Protein AF-A0A1C5V480-F1 (afdb_monomer)

Secondary structure (DSSP, 8-state):
-HHHHHHHHHHHHHHHHHHHTTGGGGT---TTHHHHHHHB-HHHHHHHHHHHHHHHHHHHHHHHH---HHHHHHHHHHHHHHHHHHHHHIIIIIB-

Solvent-accessible surface area (backbone atoms only — not comparable to full-atom values): 5024 Å² total; per-residue (Å²): 116,67,67,62,54,49,51,50,27,53,48,30,38,52,53,10,51,38,18,56,72,66,57,36,60,75,78,58,74,46,99,59,43,70,62,48,52,68,49,24,42,57,72,56,39,35,38,50,49,10,52,42,30,37,52,47,19,53,49,44,58,53,37,70,74,42,87,42,80,66,38,53,53,51,49,53,51,51,49,52,51,44,51,52,49,45,54,50,44,35,68,69,73,16,47,104

Mean predicted aligned error: 8.84 Å

Structure (mmCIF, N/CA/C/O backbone):
data_AF-A0A1C5V480-F1
#
_entry.id   AF-A0A1C5V480-F1
#
loop_
_atom_site.group_PDB
_atom_site.id
_atom_site.type_symbol
_atom_site.label_atom_id
_atom_site.label_alt_id
_atom_site.label_comp_id
_atom_site.label_asym_id
_atom_site.label_entity_id
_atom_site.label_seq_id
_atom_site.pdbx_PDB_ins_code
_atom_site.Cartn_x
_atom_site.Cartn_y
_atom_site.Cartn_z
_atom_site.occupancy
_atom_site.B_iso_or_equiv
_atom_site.auth_seq_id
_atom_site.auth_comp_id
_atom_site.auth_asym_id
_atom_site.auth_atom_id
_atom_site.pdbx_PDB_model_num
ATOM 1 N N . MET A 1 1 ? 13.770 10.692 -13.084 1.00 57.66 1 MET A N 1
ATOM 2 C CA . MET A 1 1 ? 12.496 10.078 -12.644 1.00 57.66 1 MET A CA 1
ATOM 3 C C . MET A 1 1 ? 12.703 8.872 -11.726 1.00 57.66 1 MET A C 1
ATOM 5 O O . MET A 1 1 ? 11.870 8.663 -10.863 1.00 57.66 1 MET A O 1
ATOM 9 N N . GLU A 1 2 ? 13.819 8.138 -11.814 1.00 66.38 2 GLU A N 1
ATOM 10 C CA . GLU A 1 2 ? 14.075 6.962 -10.952 1.00 66.38 2 GLU A CA 1
ATOM 11 C C . GLU A 1 2 ? 14.307 7.287 -9.470 1.00 66.38 2 GLU A C 1
ATOM 13 O O . GLU A 1 2 ? 13.859 6.541 -8.608 1.00 66.38 2 GLU A O 1
ATOM 18 N N . THR A 1 3 ? 14.949 8.415 -9.153 1.00 73.12 3 THR A N 1
ATOM 19 C CA . THR A 1 3 ? 15.229 8.804 -7.760 1.00 73.12 3 THR A CA 1
ATOM 20 C C . THR A 1 3 ? 13.960 9.139 -6.976 1.00 73.12 3 THR A C 1
ATOM 22 O O . THR A 1 3 ? 13.833 8.741 -5.825 1.00 73.12 3 THR A O 1
ATOM 25 N N . PHE A 1 4 ? 13.002 9.836 -7.597 1.00 72.50 4 PHE A N 1
ATOM 26 C CA . PHE A 1 4 ? 11.717 10.149 -6.961 1.00 72.50 4 PHE A CA 1
ATOM 27 C C . PHE A 1 4 ? 10.897 8.882 -6.696 1.00 72.50 4 PHE A C 1
ATOM 29 O O . PHE A 1 4 ? 10.352 8.734 -5.608 1.00 72.50 4 PHE A O 1
ATOM 36 N N . ASP A 1 5 ? 10.871 7.945 -7.646 1.00 75.25 5 ASP A N 1
ATOM 37 C CA . ASP A 1 5 ? 10.159 6.669 -7.506 1.00 75.25 5 ASP A CA 1
ATOM 38 C C . ASP A 1 5 ? 10.771 5.782 -6.405 1.00 75.25 5 ASP A C 1
ATOM 40 O O . ASP A 1 5 ? 10.067 5.184 -5.588 1.00 75.25 5 ASP A O 1
ATOM 44 N N . LEU A 1 6 ? 12.104 5.791 -6.302 1.00 80.75 6 LEU A N 1
ATOM 45 C CA . LEU A 1 6 ? 12.845 5.114 -5.239 1.00 80.75 6 LEU A CA 1
ATOM 46 C C . LEU A 1 6 ? 12.537 5.714 -3.860 1.00 80.75 6 LEU A C 1
ATOM 48 O O . LEU A 1 6 ? 12.284 4.977 -2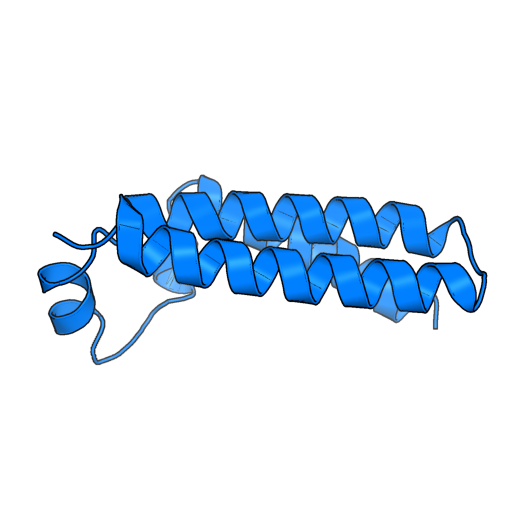.908 1.00 80.75 6 LEU A O 1
ATOM 52 N N . ILE A 1 7 ? 12.515 7.046 -3.751 1.00 84.81 7 ILE A N 1
ATOM 53 C CA . ILE A 1 7 ? 12.167 7.750 -2.508 1.00 84.81 7 ILE A CA 1
ATOM 54 C C . ILE A 1 7 ? 10.724 7.439 -2.097 1.00 84.81 7 ILE A C 1
ATOM 56 O O . ILE A 1 7 ? 10.479 7.155 -0.925 1.00 84.81 7 ILE A O 1
ATOM 60 N N . ILE A 1 8 ? 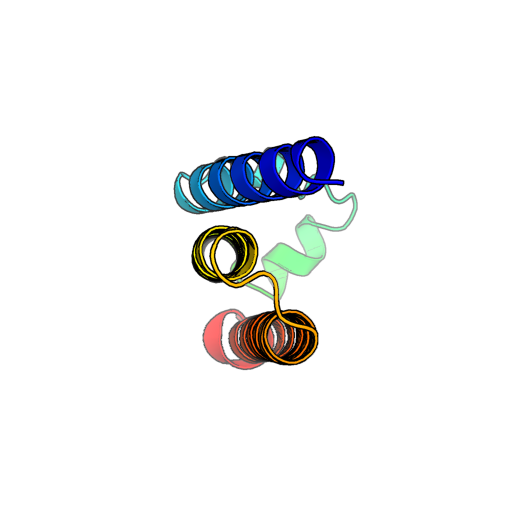9.780 7.442 -3.045 1.00 81.50 8 ILE A N 1
ATOM 61 C CA . ILE A 1 8 ? 8.376 7.092 -2.786 1.00 81.50 8 ILE A CA 1
ATOM 62 C C . ILE A 1 8 ? 8.267 5.643 -2.302 1.00 81.50 8 ILE A C 1
ATOM 64 O O . ILE A 1 8 ? 7.609 5.382 -1.297 1.00 81.50 8 ILE A O 1
ATOM 68 N N . THR A 1 9 ? 8.966 4.715 -2.956 1.00 83.88 9 THR A N 1
ATOM 69 C CA . THR A 1 9 ? 8.975 3.294 -2.584 1.00 83.88 9 THR A CA 1
ATOM 70 C C . THR A 1 9 ? 9.485 3.095 -1.155 1.00 83.88 9 THR A C 1
ATOM 72 O O . THR A 1 9 ? 8.815 2.463 -0.337 1.00 83.88 9 THR A O 1
ATOM 75 N N . ILE A 1 10 ? 10.638 3.680 -0.817 1.00 85.69 10 ILE A N 1
ATOM 76 C CA . ILE A 1 10 ? 11.212 3.590 0.533 1.00 85.69 10 ILE A CA 1
ATOM 77 C C . ILE A 1 10 ? 10.297 4.274 1.558 1.00 85.69 10 ILE A C 1
ATOM 79 O O . ILE A 1 10 ? 10.047 3.716 2.627 1.00 85.69 10 ILE A O 1
ATOM 83 N N . GLY A 1 11 ? 9.742 5.441 1.222 1.00 84.88 11 GLY A N 1
ATOM 84 C CA . GLY A 1 11 ? 8.796 6.165 2.068 1.00 84.88 11 GLY A CA 1
ATOM 85 C C . GLY A 1 11 ? 7.549 5.340 2.389 1.00 84.88 11 GLY A C 1
ATOM 86 O O . GLY A 1 11 ? 7.185 5.215 3.558 1.00 84.88 11 GLY A O 1
ATOM 87 N N . CYS A 1 12 ? 6.931 4.706 1.388 1.00 83.56 12 CYS A N 1
ATOM 88 C CA . CYS A 1 12 ? 5.771 3.833 1.585 1.00 83.56 12 CYS A CA 1
ATOM 89 C C . CYS A 1 12 ? 6.088 2.623 2.471 1.00 83.56 12 CYS A C 1
ATOM 91 O O . CYS A 1 12 ? 5.266 2.263 3.315 1.00 83.56 12 CYS A O 1
ATOM 93 N N . LEU A 1 13 ? 7.274 2.022 2.335 1.00 84.31 13 LEU A N 1
ATOM 94 C CA . LEU A 1 13 ? 7.684 0.903 3.185 1.00 84.31 13 LEU A CA 1
ATOM 95 C C . LEU A 1 13 ? 7.892 1.330 4.642 1.00 84.31 13 LEU A C 1
ATOM 97 O O . LEU A 1 13 ? 7.402 0.657 5.550 1.00 84.31 13 LEU A O 1
ATOM 101 N N . ILE A 1 14 ? 8.559 2.465 4.875 1.00 85.00 14 ILE A N 1
ATOM 102 C CA . ILE A 1 14 ? 8.771 3.009 6.224 1.00 85.00 14 ILE A CA 1
ATOM 103 C C . ILE A 1 14 ? 7.428 3.362 6.871 1.00 85.00 14 ILE A C 1
ATOM 105 O O . ILE A 1 14 ? 7.172 2.955 8.004 1.00 85.00 14 ILE A O 1
ATOM 109 N N . VAL A 1 15 ? 6.542 4.056 6.149 1.00 81.62 15 VAL A N 1
ATOM 110 C CA . VAL A 1 15 ? 5.202 4.417 6.639 1.00 81.62 15 VAL A CA 1
ATOM 111 C C . VAL A 1 15 ? 4.363 3.167 6.922 1.00 81.62 15 VAL A C 1
ATOM 113 O O . VAL A 1 15 ? 3.737 3.084 7.980 1.00 81.62 15 VAL A O 1
ATOM 116 N N . GLY A 1 16 ? 4.402 2.161 6.043 1.00 81.19 16 GLY A N 1
ATOM 117 C CA . GLY A 1 16 ? 3.725 0.879 6.253 1.00 81.19 16 GLY A CA 1
ATOM 118 C C . GLY A 1 16 ? 4.216 0.155 7.510 1.00 81.19 16 GLY A C 1
ATOM 119 O O . GLY A 1 16 ? 3.413 -0.283 8.339 1.00 81.19 16 GLY A O 1
ATOM 120 N N . PHE A 1 17 ? 5.534 0.105 7.714 1.00 81.12 17 PHE A N 1
ATOM 121 C CA . PHE A 1 17 ? 6.148 -0.503 8.895 1.00 81.12 17 PHE A CA 1
ATOM 122 C C . PHE A 1 17 ? 5.849 0.285 10.185 1.00 81.12 17 PHE A C 1
ATOM 124 O O . PHE A 1 17 ? 5.540 -0.299 11.228 1.00 81.12 17 PHE A O 1
ATOM 131 N N . MET A 1 18 ? 5.860 1.619 10.128 1.00 77.19 18 MET A N 1
ATOM 132 C CA . MET A 1 18 ? 5.486 2.485 11.253 1.00 77.19 18 ME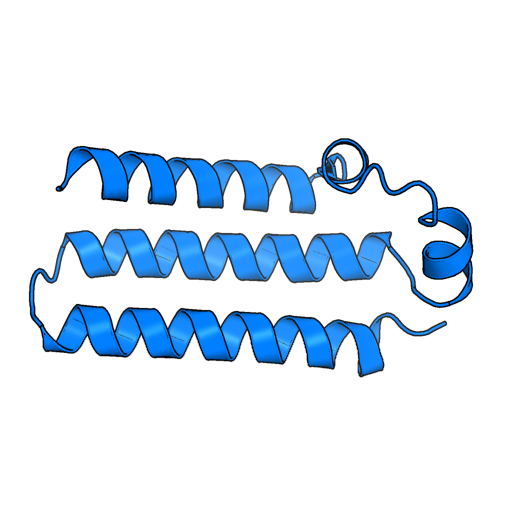T A CA 1
ATOM 133 C C . MET A 1 18 ? 4.004 2.347 11.631 1.00 77.19 18 MET A C 1
ATOM 135 O O . MET A 1 18 ? 3.666 2.333 12.818 1.00 77.19 18 MET A O 1
ATOM 139 N N . MET A 1 19 ? 3.112 2.183 10.649 1.00 74.75 19 MET A N 1
ATOM 140 C CA . MET A 1 19 ? 1.702 1.890 10.913 1.00 74.75 19 MET A CA 1
ATOM 141 C C . MET A 1 19 ? 1.521 0.514 11.568 1.00 74.75 19 MET A C 1
ATOM 143 O O . MET A 1 19 ? 0.783 0.409 12.552 1.00 74.75 19 MET A O 1
ATOM 147 N N . LEU A 1 20 ? 2.236 -0.517 11.104 1.00 71.81 20 LEU A N 1
ATOM 148 C CA . LEU A 1 20 ? 2.179 -1.869 11.679 1.00 71.81 20 LEU A CA 1
ATOM 149 C C . LEU A 1 20 ? 2.709 -1.954 13.115 1.00 71.81 20 LEU A C 1
ATOM 151 O O . LEU A 1 20 ? 2.132 -2.666 13.938 1.00 71.81 20 LEU A O 1
ATOM 155 N N . THR A 1 21 ? 3.766 -1.206 13.437 1.00 72.12 21 THR A N 1
ATOM 156 C CA . THR A 1 21 ? 4.388 -1.182 14.775 1.00 72.12 21 THR A CA 1
ATOM 157 C C . THR A 1 21 ? 3.580 -0.404 15.821 1.00 72.12 21 THR A C 1
ATOM 159 O O . THR A 1 21 ? 3.993 -0.304 16.973 1.00 72.12 21 THR A O 1
ATOM 162 N N . GLY A 1 22 ? 2.404 0.122 15.463 1.00 62.56 22 GLY A N 1
ATOM 163 C CA . GLY A 1 22 ? 1.519 0.808 16.407 1.00 62.56 22 GLY A CA 1
ATOM 164 C C . GLY A 1 22 ? 1.886 2.273 16.661 1.00 62.56 22 GLY A C 1
ATOM 165 O O . GLY A 1 22 ? 1.180 2.935 17.409 1.00 62.56 22 GLY A O 1
ATOM 166 N N . ARG A 1 23 ? 2.924 2.805 16.000 1.00 66.06 23 ARG A N 1
ATOM 167 C CA . ARG A 1 23 ? 3.366 4.210 16.115 1.00 66.06 23 ARG A CA 1
ATOM 168 C C . ARG A 1 23 ? 2.727 5.167 15.100 1.00 66.06 23 ARG A C 1
ATOM 170 O O . ARG A 1 23 ? 3.051 6.349 15.090 1.00 66.06 23 ARG A O 1
ATOM 177 N N . GLY A 1 24 ? 1.807 4.684 14.269 1.00 58.19 24 GLY A N 1
ATOM 178 C CA . GLY A 1 24 ? 1.053 5.492 13.303 1.00 58.19 24 GLY A CA 1
ATOM 179 C C . GLY A 1 24 ? 0.144 6.564 13.917 1.00 58.19 24 GLY A C 1
ATOM 180 O O . GLY A 1 24 ? -0.291 7.448 13.189 1.00 58.19 24 GLY A O 1
ATOM 181 N N . ASP A 1 25 ? -0.077 6.550 15.234 1.00 59.72 25 ASP A N 1
ATOM 182 C CA . ASP A 1 25 ? -0.774 7.610 15.981 1.00 59.72 25 ASP A CA 1
ATOM 183 C C . ASP A 1 25 ? -0.088 8.986 15.824 1.00 59.72 25 ASP A C 1
ATOM 185 O O . ASP A 1 25 ? -0.743 10.021 15.757 1.00 59.72 25 ASP A O 1
ATOM 189 N N . VAL A 1 26 ? 1.243 9.001 15.648 1.00 58.50 26 VAL A N 1
ATOM 190 C CA . VAL A 1 26 ? 2.020 10.220 15.342 1.00 58.50 26 VAL A CA 1
ATOM 191 C C . VAL A 1 26 ? 1.665 10.793 13.963 1.00 58.50 26 VAL A C 1
ATOM 193 O O . VAL A 1 26 ? 1.748 11.999 13.756 1.00 58.50 26 VAL A O 1
ATOM 196 N N . LEU A 1 27 ? 1.259 9.938 13.023 1.00 57.81 27 LEU A N 1
ATOM 197 C CA . LEU A 1 27 ? 0.943 10.305 11.640 1.00 57.81 27 LEU A CA 1
ATOM 198 C C . LEU A 1 27 ? -0.544 10.651 11.466 1.00 57.81 27 LEU A C 1
ATOM 200 O O . LEU A 1 27 ? -0.900 11.475 10.633 1.00 57.81 27 LEU A O 1
ATOM 204 N N . LEU A 1 28 ? -1.403 10.042 12.286 1.00 61.09 28 LEU A N 1
ATOM 205 C CA . LEU A 1 28 ? -2.846 10.275 12.349 1.00 61.09 28 LEU A CA 1
ATOM 206 C C . LEU A 1 28 ? -3.222 11.258 13.470 1.00 61.09 28 LEU A C 1
ATOM 208 O O . LEU A 1 28 ? -4.301 11.127 14.045 1.00 61.09 28 LEU A O 1
ATOM 212 N N . ASN A 1 29 ? -2.345 12.220 13.787 1.00 54.84 29 ASN A N 1
ATOM 213 C CA . ASN A 1 29 ? -2.583 13.248 14.804 1.00 54.84 29 ASN A CA 1
ATOM 214 C C . ASN A 1 29 ? -3.716 14.186 14.347 1.00 54.84 29 ASN A C 1
ATOM 216 O O . ASN A 1 29 ? -3.506 15.249 13.766 1.00 54.84 29 ASN A O 1
ATOM 220 N N . ASP A 1 30 ? -4.939 13.709 14.527 1.00 55.75 30 ASP A N 1
ATOM 221 C CA . ASP A 1 30 ? -6.169 14.281 14.012 1.00 55.75 30 ASP A CA 1
ATOM 222 C C . ASP A 1 30 ? -6.928 14.892 15.194 1.00 55.75 30 ASP A C 1
ATOM 224 O O . ASP A 1 30 ? -7.163 14.227 16.207 1.00 55.75 30 ASP A O 1
ATOM 228 N N . LYS A 1 31 ? -7.294 16.176 15.095 1.00 54.28 31 LYS A N 1
ATOM 229 C CA . LYS A 1 31 ? -8.011 16.893 16.164 1.00 54.28 31 LYS A CA 1
ATOM 230 C C . LYS A 1 31 ? -9.368 16.252 16.506 1.00 54.28 31 LYS A C 1
ATOM 232 O O . LYS A 1 31 ? -9.841 16.438 17.624 1.00 54.28 31 LYS A O 1
ATOM 237 N N 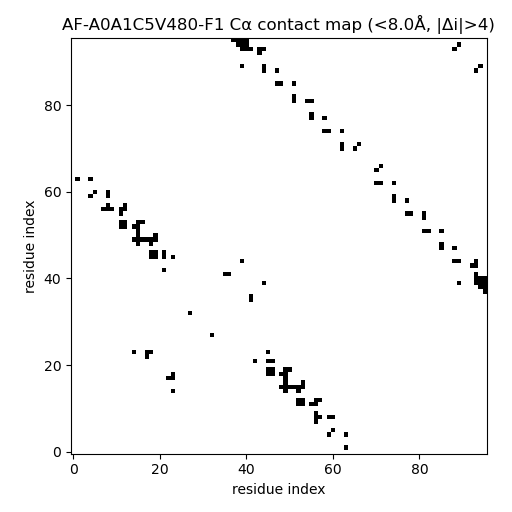. ASP A 1 32 ? -9.927 15.436 15.608 1.00 59.62 32 ASP A N 1
ATOM 238 C CA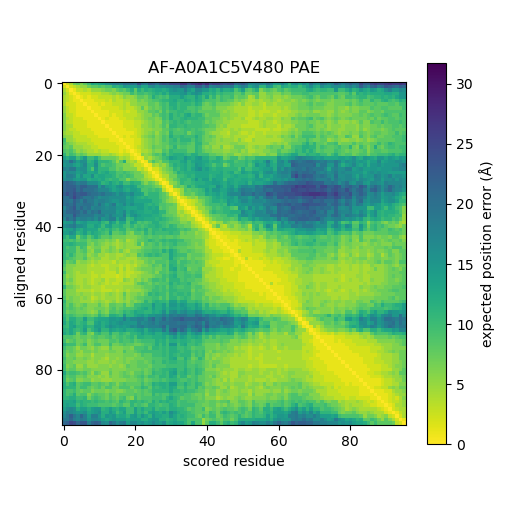 . ASP A 1 32 ? -11.171 14.676 15.781 1.00 59.62 32 ASP A CA 1
ATOM 239 C C . ASP A 1 32 ? -10.937 13.157 15.954 1.00 59.62 32 ASP A C 1
ATOM 241 O O . ASP A 1 32 ? -11.877 12.346 15.925 1.00 59.62 32 ASP A O 1
ATOM 245 N N . ALA A 1 33 ? -9.688 12.735 16.209 1.00 57.75 33 ALA A N 1
ATOM 246 C CA . ALA A 1 33 ? -9.328 11.338 16.463 1.00 57.75 33 ALA A CA 1
ATOM 247 C C . ALA A 1 33 ? -10.164 10.714 17.591 1.00 57.75 33 ALA A C 1
ATOM 249 O O . ALA A 1 33 ? -10.506 9.533 17.519 1.00 57.75 33 ALA A O 1
ATOM 250 N N . ALA A 1 34 ? -10.561 11.498 18.598 1.00 56.28 34 ALA A N 1
ATOM 251 C CA . ALA A 1 34 ? -11.399 11.037 19.703 1.00 56.28 34 ALA A CA 1
ATOM 252 C C . ALA A 1 34 ? -12.789 10.556 19.240 1.00 56.28 34 ALA A C 1
ATOM 254 O O . ALA A 1 34 ? -13.278 9.525 19.714 1.00 56.28 34 ALA A O 1
ATOM 255 N N . GLN A 1 35 ? -13.412 11.244 18.275 1.00 55.84 35 GLN A N 1
ATOM 256 C CA . GLN A 1 35 ? -14.729 10.874 17.749 1.00 55.84 35 GLN A CA 1
ATOM 257 C C . GLN A 1 35 ? -14.627 9.664 16.808 1.00 55.84 35 GLN A C 1
ATOM 259 O O . GLN A 1 35 ? -15.449 8.744 16.882 1.00 55.84 35 GLN A O 1
ATOM 264 N N . ARG A 1 36 ? -13.564 9.593 15.993 1.00 56.25 36 ARG A N 1
ATOM 265 C CA . ARG A 1 36 ? -13.275 8.417 15.154 1.00 56.25 36 ARG A CA 1
ATOM 266 C C . ARG A 1 36 ? -12.880 7.183 15.966 1.00 56.25 36 ARG A C 1
ATOM 268 O O . ARG A 1 36 ? -13.281 6.097 15.580 1.00 56.25 36 ARG A O 1
ATOM 275 N N . ASN A 1 37 ? -12.184 7.322 17.094 1.00 56.75 37 ASN A N 1
ATOM 276 C CA . ASN A 1 37 ? -11.806 6.205 17.976 1.00 56.75 37 ASN A CA 1
ATOM 277 C C . ASN A 1 37 ? -13.008 5.634 18.764 1.00 56.75 37 ASN A C 1
ATOM 279 O O . ASN A 1 37 ? -13.012 4.484 19.228 1.00 56.75 37 ASN A O 1
ATOM 283 N N . LYS A 1 38 ? -14.067 6.442 18.904 1.00 56.19 38 LYS A N 1
ATOM 284 C CA . LYS A 1 38 ? -15.350 6.018 19.475 1.00 56.19 38 LYS A CA 1
ATOM 285 C C . LYS A 1 38 ? -16.174 5.189 18.483 1.00 56.19 38 LYS A C 1
ATOM 287 O O . LYS A 1 38 ? -16.836 4.251 18.910 1.00 56.19 38 LYS A O 1
ATOM 292 N N . LEU A 1 39 ? -16.096 5.503 17.185 1.00 56.25 39 LEU A N 1
ATOM 293 C CA . LEU A 1 39 ? -16.852 4.828 16.119 1.00 56.25 39 LEU A CA 1
ATOM 294 C C . LEU A 1 39 ? -16.068 3.709 15.408 1.00 56.25 39 LEU A C 1
ATOM 296 O O . LEU A 1 39 ? -16.673 2.803 14.841 1.00 56.25 39 LEU A O 1
ATOM 300 N N . TYR A 1 40 ? -14.735 3.775 15.427 1.00 58.03 40 TYR A N 1
ATOM 301 C CA . TYR A 1 40 ? -13.837 2.834 14.769 1.00 58.03 40 TYR A CA 1
ATOM 302 C C . TYR A 1 40 ? -12.655 2.434 15.668 1.00 58.03 40 TYR A C 1
ATOM 304 O O . TYR A 1 40 ? -12.073 3.259 16.368 1.00 58.03 40 TYR A O 1
ATOM 312 N N . ASP A 1 41 ? -12.259 1.164 15.621 1.00 68.19 41 ASP A N 1
ATOM 313 C CA . ASP A 1 41 ? -11.057 0.635 16.267 1.00 68.19 41 ASP A CA 1
ATOM 314 C C . ASP A 1 41 ? -9.806 1.082 15.488 1.00 68.19 41 ASP A C 1
ATOM 316 O O . ASP A 1 41 ? -9.385 0.450 14.510 1.00 68.19 41 ASP A O 1
ATOM 320 N N . MET A 1 42 ? -9.221 2.206 15.918 1.00 65.06 42 MET A N 1
ATOM 321 C CA . MET A 1 42 ? -8.034 2.813 15.302 1.00 65.06 42 MET A CA 1
ATOM 322 C C . MET A 1 42 ? -6.857 1.833 15.216 1.00 65.06 42 MET A C 1
ATOM 324 O O . MET A 1 42 ? -6.108 1.857 14.242 1.00 65.06 42 MET A O 1
ATOM 328 N N . LYS A 1 43 ? -6.725 0.897 16.167 1.00 65.56 43 LYS A N 1
ATOM 329 C CA . LYS A 1 43 ? -5.630 -0.083 16.191 1.00 65.56 43 LYS A CA 1
ATOM 330 C C . LYS A 1 43 ? -5.763 -1.111 15.066 1.00 65.56 43 LYS A C 1
ATOM 332 O O . LYS A 1 43 ? -4.759 -1.511 14.471 1.00 65.56 43 LYS A O 1
ATOM 337 N N . LYS A 1 44 ? -6.991 -1.532 14.744 1.00 66.75 44 LYS A N 1
ATOM 338 C CA . LYS A 1 44 ? -7.269 -2.417 13.597 1.00 66.75 44 LYS A CA 1
ATOM 339 C C . LYS A 1 44 ? -7.164 -1.678 12.270 1.00 66.75 44 LYS A C 1
ATOM 341 O O . LYS A 1 44 ? -6.590 -2.225 11.328 1.00 66.75 44 LYS A O 1
ATOM 346 N N . ALA A 1 45 ? -7.663 -0.444 12.213 1.00 69.12 45 ALA A N 1
ATOM 347 C CA . ALA A 1 45 ? -7.567 0.393 11.024 1.00 69.12 45 ALA A CA 1
ATOM 348 C C . ALA A 1 45 ? -6.099 0.639 10.658 1.00 69.12 45 ALA A C 1
ATOM 350 O O . ALA A 1 45 ? -5.691 0.379 9.529 1.00 69.12 45 ALA A O 1
ATOM 351 N N . GLN A 1 46 ? -5.277 1.030 11.634 1.00 70.38 46 GLN A N 1
ATOM 352 C CA . GLN A 1 46 ? -3.862 1.315 11.426 1.00 70.38 46 GLN A CA 1
ATOM 353 C C . GLN A 1 46 ? -3.080 0.089 10.939 1.00 70.38 46 GLN A C 1
ATOM 355 O O . GLN A 1 46 ? -2.264 0.209 10.029 1.00 70.38 46 GLN A O 1
ATOM 360 N N . LYS A 1 47 ? -3.373 -1.108 11.466 1.00 70.81 47 LYS A N 1
ATOM 361 C CA . LYS A 1 47 ? -2.796 -2.355 10.939 1.00 70.81 47 LYS A CA 1
ATOM 362 C C . LYS A 1 47 ? -3.222 -2.626 9.494 1.00 70.81 47 LYS A C 1
ATOM 364 O O . LYS A 1 47 ? -2.375 -2.988 8.685 1.00 70.81 47 LYS A O 1
ATOM 369 N N . GLY A 1 48 ? -4.500 -2.425 9.162 1.00 75.31 48 GLY A N 1
ATOM 370 C CA . GLY A 1 48 ? -5.012 -2.605 7.798 1.00 75.31 48 GLY A CA 1
ATOM 371 C C . GLY A 1 48 ? -4.347 -1.664 6.790 1.00 75.31 48 GLY A C 1
ATOM 372 O O . GLY A 1 48 ? -3.903 -2.103 5.731 1.00 75.31 48 GLY A O 1
ATOM 373 N N . TYR A 1 49 ? -4.197 -0.389 7.152 1.00 75.00 49 TYR A N 1
ATOM 374 C CA . TYR A 1 49 ? -3.474 0.585 6.336 1.00 75.00 49 TYR A CA 1
ATOM 375 C C . TYR A 1 49 ? -1.981 0.267 6.221 1.00 75.00 49 TYR A C 1
ATOM 377 O O . TYR A 1 49 ? -1.429 0.373 5.131 1.00 75.00 49 TYR A O 1
ATOM 385 N N . GLY A 1 50 ? -1.334 -0.184 7.300 1.00 78.88 50 GLY A N 1
ATOM 386 C CA . GLY A 1 50 ? 0.075 -0.581 7.268 1.00 78.88 50 GLY A CA 1
ATOM 387 C C . GLY A 1 50 ? 0.352 -1.730 6.292 1.00 78.88 50 GLY A C 1
ATOM 388 O O . GLY A 1 50 ? 1.307 -1.663 5.521 1.00 78.88 50 GLY A O 1
ATOM 389 N N . VAL A 1 51 ? -0.525 -2.743 6.253 1.00 80.81 51 VAL A N 1
ATOM 390 C CA . VAL A 1 51 ? -0.445 -3.826 5.255 1.00 80.81 51 VAL A CA 1
ATOM 391 C C . VAL A 1 51 ? -0.659 -3.288 3.838 1.00 80.81 51 VAL A C 1
ATOM 393 O O . VAL A 1 51 ? 0.112 -3.626 2.943 1.00 80.81 51 VAL A O 1
ATOM 396 N N . ALA A 1 52 ? -1.651 -2.418 3.621 1.00 81.44 52 ALA A N 1
ATOM 397 C CA . ALA A 1 52 ? -1.908 -1.834 2.303 1.00 81.44 52 ALA A CA 1
ATOM 398 C C . ALA A 1 52 ? -0.713 -1.009 1.784 1.00 81.44 52 ALA A C 1
ATOM 400 O O . ALA A 1 52 ? -0.331 -1.148 0.624 1.00 81.44 52 ALA A O 1
ATOM 401 N N . PHE A 1 53 ? -0.072 -0.213 2.646 1.00 80.62 53 PHE A N 1
ATOM 402 C CA . PHE A 1 53 ? 1.125 0.556 2.289 1.00 80.62 53 PHE A CA 1
ATOM 403 C C . PHE A 1 53 ? 2.334 -0.328 1.962 1.00 80.62 53 PHE A C 1
ATOM 405 O O . PHE A 1 53 ? 3.081 -0.004 1.040 1.00 80.62 53 PHE A O 1
ATOM 412 N N . LEU A 1 54 ? 2.507 -1.465 2.647 1.00 85.12 54 LEU A N 1
ATOM 413 C CA . LEU A 1 54 ? 3.540 -2.440 2.279 1.00 85.12 54 LEU A CA 1
ATOM 414 C C . LEU A 1 54 ? 3.275 -3.079 0.912 1.00 85.12 54 LEU A C 1
ATOM 416 O O . LEU A 1 54 ? 4.208 -3.230 0.125 1.00 85.12 54 LEU A O 1
ATOM 420 N N . VAL A 1 55 ? 2.020 -3.426 0.611 1.00 83.88 55 VAL A N 1
ATOM 421 C CA . VAL A 1 55 ? 1.635 -3.994 -0.692 1.00 83.88 55 VAL A CA 1
ATOM 422 C C . VAL A 1 55 ? 1.883 -2.987 -1.817 1.00 83.88 55 VAL A C 1
ATOM 424 O O . VAL A 1 55 ? 2.459 -3.350 -2.840 1.00 83.88 55 VAL A O 1
ATOM 427 N N . ILE A 1 56 ? 1.525 -1.716 -1.609 1.00 84.25 56 ILE A N 1
ATOM 428 C CA . ILE A 1 56 ? 1.799 -0.638 -2.571 1.00 84.25 56 ILE A CA 1
ATOM 429 C C . ILE A 1 56 ? 3.310 -0.437 -2.746 1.00 84.25 56 ILE A C 1
ATOM 431 O O . ILE A 1 56 ? 3.780 -0.366 -3.878 1.00 84.25 56 ILE A O 1
ATOM 435 N N . GLY A 1 57 ? 4.085 -0.414 -1.656 1.00 83.69 57 GLY A N 1
ATOM 436 C CA . GLY A 1 57 ? 5.545 -0.290 -1.718 1.00 83.69 57 GLY A CA 1
ATOM 437 C C . GLY A 1 57 ? 6.206 -1.443 -2.483 1.00 83.69 57 GLY A C 1
ATOM 438 O O . GLY A 1 57 ? 7.066 -1.211 -3.332 1.00 83.69 57 GLY A O 1
ATOM 439 N N . ALA A 1 58 ? 5.760 -2.683 -2.259 1.00 82.56 58 ALA A N 1
ATOM 440 C CA . ALA A 1 58 ? 6.240 -3.846 -3.005 1.00 82.56 58 ALA A CA 1
ATOM 441 C C . ALA A 1 58 ? 5.856 -3.778 -4.495 1.00 82.56 58 ALA A C 1
ATOM 443 O O . ALA A 1 58 ? 6.693 -4.033 -5.362 1.00 82.56 58 ALA A O 1
ATOM 444 N N . ALA A 1 59 ? 4.619 -3.380 -4.808 1.00 81.38 59 ALA A N 1
ATOM 445 C CA . ALA A 1 59 ? 4.167 -3.191 -6.185 1.00 81.38 59 ALA A CA 1
ATOM 446 C C . ALA A 1 59 ? 4.945 -2.071 -6.900 1.00 81.38 59 ALA A C 1
ATOM 448 O O . ALA A 1 59 ? 5.285 -2.223 -8.076 1.00 81.38 59 ALA A O 1
ATOM 449 N N . SER A 1 60 ? 5.288 -0.987 -6.196 1.00 79.62 60 SER A N 1
ATOM 450 C CA . SER A 1 60 ? 6.115 0.107 -6.725 1.00 79.62 60 SER A CA 1
ATOM 451 C C . SER A 1 60 ? 7.526 -0.382 -7.059 1.00 79.62 60 SER A C 1
ATOM 453 O O . SER A 1 60 ? 8.011 -0.153 -8.164 1.00 79.62 60 SER A O 1
ATOM 455 N N . ALA A 1 61 ? 8.147 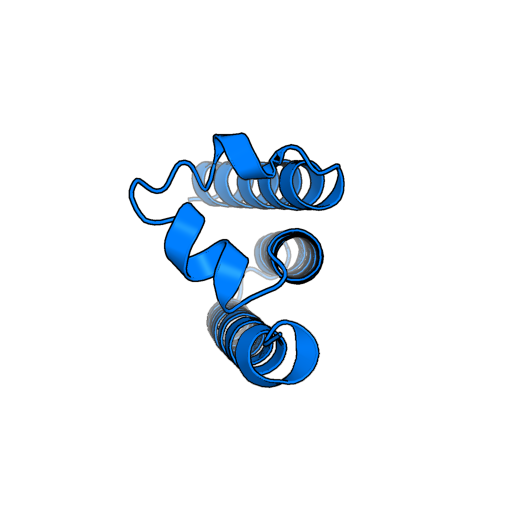-1.173 -6.175 1.00 79.56 61 ALA A N 1
ATOM 456 C CA . ALA A 1 61 ? 9.474 -1.747 -6.414 1.00 79.56 61 ALA A CA 1
ATOM 457 C C . ALA A 1 61 ? 9.520 -2.655 -7.660 1.00 79.56 61 ALA A C 1
ATOM 459 O O . ALA A 1 61 ? 10.501 -2.646 -8.408 1.00 79.56 61 ALA A O 1
ATOM 460 N N . VAL A 1 62 ? 8.453 -3.423 -7.911 1.00 79.25 62 VAL A N 1
ATOM 461 C CA . VAL A 1 62 ? 8.316 -4.239 -9.130 1.00 79.25 62 VAL A CA 1
ATOM 462 C C . VAL A 1 62 ? 8.079 -3.355 -10.356 1.00 79.25 62 VAL A C 1
ATOM 464 O O . VAL A 1 62 ? 8.683 -3.576 -11.406 1.00 79.25 62 VAL A O 1
ATOM 467 N N . SER A 1 63 ? 7.266 -2.310 -10.219 1.00 72.50 63 SER A N 1
ATOM 468 C CA . SER A 1 63 ? 6.966 -1.366 -11.303 1.00 72.50 63 SER A CA 1
ATOM 469 C C . SER A 1 63 ? 8.208 -0.586 -11.754 1.00 72.50 63 SER A C 1
ATOM 471 O O . SER A 1 63 ? 8.393 -0.374 -12.949 1.00 72.50 63 SER A O 1
ATOM 473 N N . MET A 1 64 ? 9.134 -0.272 -10.840 1.00 68.38 64 MET A N 1
ATOM 474 C CA . MET A 1 64 ? 10.441 0.313 -11.178 1.00 68.38 64 MET A CA 1
ATOM 475 C C . MET A 1 64 ? 11.304 -0.600 -12.063 1.00 68.38 64 MET A C 1
ATOM 477 O O . MET A 1 64 ? 12.092 -0.112 -12.876 1.00 68.38 64 MET A O 1
ATOM 481 N N . ARG A 1 65 ? 11.180 -1.926 -11.911 1.00 69.31 65 ARG A N 1
ATOM 482 C CA . ARG A 1 65 ? 11.904 -2.911 -12.735 1.00 69.31 65 ARG A CA 1
ATOM 483 C C . ARG A 1 65 ? 11.265 -3.078 -14.109 1.00 69.31 65 ARG A C 1
ATOM 485 O O . ARG A 1 65 ? 11.970 -3.324 -15.084 1.00 69.31 65 ARG A O 1
ATOM 492 N N . VAL A 1 66 ? 9.948 -2.922 -14.190 1.00 67.38 66 VAL A N 1
ATOM 493 C CA . VAL A 1 66 ? 9.165 -3.097 -15.413 1.00 67.38 66 VAL A CA 1
ATOM 494 C C . VAL A 1 66 ? 8.771 -1.718 -15.951 1.00 67.38 66 VAL A C 1
ATOM 496 O O . VAL A 1 66 ? 7.622 -1.297 -15.838 1.00 67.38 66 VAL A O 1
ATOM 499 N N . LYS A 1 67 ? 9.732 -1.004 -16.561 1.00 66.44 67 LYS A N 1
ATOM 500 C CA . LYS A 1 67 ? 9.530 0.306 -17.225 1.00 66.44 67 LYS A CA 1
ATOM 501 C C . LYS A 1 67 ? 8.687 0.177 -18.507 1.00 66.44 67 LYS A C 1
ATOM 503 O O . LYS A 1 67 ? 9.155 0.449 -19.609 1.00 66.44 67 LYS A O 1
ATOM 508 N N . THR A 1 68 ? 7.439 -0.257 -18.385 1.00 71.75 68 THR A N 1
ATOM 509 C CA . THR A 1 68 ? 6.473 -0.307 -19.490 1.00 71.75 68 THR A CA 1
ATOM 510 C C . THR A 1 68 ? 5.300 0.620 -19.185 1.00 71.75 68 THR A C 1
ATOM 512 O O . THR A 1 68 ? 4.879 0.739 -18.036 1.00 71.75 68 THR A O 1
ATOM 515 N N . GLN A 1 69 ? 4.738 1.258 -20.216 1.00 66.38 69 GLN A N 1
ATOM 516 C CA . GLN A 1 69 ? 3.526 2.087 -20.086 1.00 66.38 69 GLN A CA 1
ATOM 517 C C . GLN A 1 69 ? 2.362 1.286 -19.469 1.00 66.38 69 GLN A C 1
ATOM 519 O O . GLN A 1 69 ? 1.569 1.804 -18.689 1.00 66.38 69 GLN A O 1
ATOM 524 N N . MET A 1 70 ? 2.316 -0.016 -19.763 1.00 69.44 70 MET A N 1
ATOM 525 C CA . MET A 1 70 ? 1.334 -0.958 -19.232 1.00 69.44 70 MET A CA 1
ATOM 526 C C . MET A 1 70 ? 1.546 -1.241 -17.731 1.00 69.44 70 MET A C 1
ATOM 528 O O . MET A 1 70 ? 0.577 -1.331 -16.982 1.00 69.44 70 MET A O 1
ATOM 532 N N . GLY A 1 71 ? 2.800 -1.298 -17.269 1.00 71.19 71 GLY A N 1
ATOM 533 C CA . GLY A 1 71 ? 3.151 -1.455 -15.853 1.00 71.19 71 GLY A CA 1
ATOM 534 C C . GLY A 1 71 ? 2.686 -0.284 -14.985 1.00 71.19 71 GLY A C 1
ATOM 535 O O . GLY A 1 71 ? 2.201 -0.503 -13.878 1.00 71.19 71 GLY A O 1
ATOM 536 N N . PHE A 1 72 ? 2.733 0.943 -15.511 1.00 73.56 72 PHE A N 1
ATOM 537 C CA . PHE A 1 72 ? 2.224 2.123 -14.805 1.00 73.56 72 PHE A CA 1
ATOM 538 C C . PHE A 1 72 ? 0.700 2.077 -14.611 1.00 73.56 72 PHE A C 1
ATOM 540 O O . PHE A 1 72 ? 0.203 2.378 -13.527 1.00 73.56 72 PHE A O 1
ATOM 547 N N . VAL A 1 73 ? -0.048 1.638 -15.630 1.00 81.81 73 VAL A N 1
ATOM 548 C CA . VAL A 1 73 ? -1.509 1.461 -15.533 1.00 81.81 73 VAL A CA 1
ATOM 549 C C . VAL A 1 73 ? -1.859 0.379 -14.511 1.00 81.81 73 VAL A C 1
ATOM 551 O O . VAL A 1 73 ? -2.732 0.588 -13.671 1.00 81.81 73 VAL A O 1
ATOM 554 N N . ILE A 1 74 ? -1.148 -0.753 -14.533 1.00 81.50 74 ILE A N 1
ATOM 555 C CA . ILE A 1 74 ? -1.344 -1.842 -13.565 1.00 81.50 74 ILE A CA 1
ATOM 556 C C . ILE A 1 74 ? -1.051 -1.354 -12.142 1.00 81.50 74 ILE A C 1
ATOM 558 O O . ILE A 1 74 ? -1.854 -1.591 -11.241 1.00 81.50 74 ILE A O 1
ATOM 562 N N . TYR A 1 75 ? 0.049 -0.626 -11.941 1.00 80.69 75 TYR A N 1
ATOM 563 C CA . TYR A 1 75 ? 0.385 -0.022 -10.654 1.00 80.69 75 TYR A CA 1
ATOM 564 C C . TYR A 1 75 ? -0.732 0.901 -10.148 1.00 80.69 75 TYR A C 1
ATOM 566 O O . TYR A 1 75 ? -1.167 0.781 -9.002 1.00 80.69 75 TYR A O 1
ATOM 574 N N . LEU A 1 76 ? -1.263 1.765 -11.016 1.00 82.38 76 LEU A N 1
ATOM 575 C CA . LEU A 1 76 ? -2.336 2.697 -10.668 1.00 82.38 76 LEU A CA 1
ATOM 576 C C . LEU A 1 76 ? -3.622 1.954 -10.262 1.00 82.38 76 LEU A C 1
ATOM 578 O O . LEU A 1 76 ? -4.245 2.302 -9.258 1.00 82.38 76 LEU A O 1
ATOM 582 N N . VAL A 1 77 ? -3.974 0.874 -10.968 1.00 86.62 77 VAL A N 1
ATOM 583 C CA . VAL A 1 77 ? -5.099 -0.003 -10.595 1.00 86.62 77 VAL A CA 1
ATOM 584 C C . VAL A 1 77 ? -4.864 -0.662 -9.231 1.00 86.62 77 VAL A C 1
ATOM 586 O O . VAL A 1 77 ? -5.763 -0.647 -8.391 1.00 86.62 77 VAL A O 1
ATOM 589 N N . VAL A 1 78 ? -3.663 -1.188 -8.965 1.00 86.50 78 VAL A N 1
ATOM 590 C CA . VAL A 1 78 ? -3.315 -1.806 -7.670 1.00 86.50 78 VAL A CA 1
ATOM 591 C C . VAL A 1 78 ? -3.444 -0.804 -6.523 1.00 86.50 78 VAL A C 1
ATOM 593 O O . VAL A 1 78 ? -3.985 -1.149 -5.468 1.00 86.50 78 VAL A O 1
ATOM 596 N N . VAL A 1 79 ? -3.010 0.443 -6.724 1.00 84.19 79 VAL A N 1
ATOM 597 C CA . VAL A 1 79 ? -3.141 1.512 -5.723 1.00 84.19 79 VAL A CA 1
ATOM 598 C C . VAL A 1 79 ? -4.613 1.822 -5.448 1.00 84.19 79 VAL A C 1
ATOM 600 O O . VAL A 1 79 ? -5.024 1.831 -4.286 1.00 84.19 79 VAL A O 1
ATOM 603 N N . ILE A 1 80 ? -5.432 2.009 -6.489 1.00 85.81 80 ILE A N 1
ATOM 604 C CA . ILE A 1 80 ? -6.869 2.292 -6.331 1.00 85.81 80 ILE A CA 1
ATOM 605 C C . ILE A 1 80 ? -7.577 1.146 -5.600 1.00 85.81 80 ILE A C 1
ATOM 607 O O . ILE A 1 80 ? -8.337 1.392 -4.661 1.00 85.81 80 ILE A O 1
ATOM 611 N N . VAL A 1 81 ? -7.314 -0.104 -5.991 1.00 87.81 81 VAL A N 1
ATOM 612 C CA . VAL A 1 81 ? -7.920 -1.286 -5.361 1.00 87.81 81 VAL A CA 1
ATOM 613 C C . VAL A 1 81 ? -7.494 -1.401 -3.898 1.00 87.81 81 VAL A C 1
ATOM 615 O O . VAL A 1 81 ? -8.342 -1.644 -3.040 1.00 87.81 81 VAL A O 1
ATOM 618 N N . SER A 1 82 ? -6.217 -1.166 -3.588 1.00 84.06 82 SER A N 1
ATOM 619 C CA . SER A 1 82 ? -5.698 -1.198 -2.213 1.00 84.06 82 SER A CA 1
ATOM 620 C C . SER A 1 82 ? -6.345 -0.122 -1.332 1.00 84.06 82 SER A C 1
ATOM 622 O O . SER A 1 82 ? -6.738 -0.399 -0.194 1.00 84.06 82 SER A O 1
ATOM 624 N N . LEU A 1 83 ? -6.540 1.089 -1.865 1.00 81.38 83 LEU A N 1
ATOM 625 C CA . LEU A 1 83 ? -7.247 2.166 -1.170 1.00 81.38 83 LEU A CA 1
ATOM 626 C C . LEU A 1 83 ? -8.726 1.817 -0.956 1.00 81.38 83 LEU A C 1
ATOM 628 O O . LEU A 1 83 ? -9.211 1.900 0.174 1.00 81.38 83 LEU A O 1
ATOM 632 N N . ALA A 1 84 ? -9.432 1.352 -1.988 1.00 83.00 84 ALA A N 1
ATOM 633 C CA . ALA A 1 84 ? -10.830 0.937 -1.873 1.00 83.00 84 ALA A CA 1
ATOM 634 C C . ALA A 1 84 ? -11.008 -0.201 -0.850 1.00 83.00 84 ALA A C 1
ATOM 636 O O . ALA A 1 84 ? -11.887 -0.126 0.013 1.00 83.00 84 ALA A O 1
ATOM 637 N N . ALA A 1 85 ? -10.130 -1.208 -0.882 1.00 82.12 85 ALA A N 1
ATOM 638 C CA . ALA A 1 85 ? -10.117 -2.307 0.077 1.00 82.12 85 ALA A CA 1
ATOM 639 C C . ALA A 1 85 ? -9.912 -1.805 1.512 1.00 82.12 85 ALA A C 1
ATOM 641 O O . ALA A 1 85 ? -10.626 -2.242 2.413 1.00 82.12 85 ALA A O 1
ATOM 642 N N . SER A 1 86 ? -9.009 -0.843 1.732 1.00 73.00 86 SER A N 1
ATOM 643 C CA . SER A 1 86 ? -8.780 -0.260 3.060 1.00 73.00 86 SER A CA 1
ATOM 644 C C . SER A 1 86 ? -10.001 0.512 3.593 1.00 73.00 86 SER A C 1
ATOM 646 O O . SER A 1 86 ? -10.358 0.374 4.765 1.00 73.00 86 SER A O 1
ATOM 648 N N . VAL A 1 87 ? -10.719 1.244 2.730 1.00 75.94 87 VAL A N 1
ATOM 649 C CA . VAL A 1 87 ? -11.963 1.952 3.088 1.00 75.94 87 VAL A CA 1
ATOM 650 C C . VAL A 1 87 ? -13.085 0.965 3.424 1.00 75.94 87 VAL A C 1
ATOM 652 O O . VAL A 1 87 ? -13.805 1.152 4.409 1.00 75.94 87 VAL A O 1
ATOM 655 N N . VAL A 1 88 ? -13.227 -0.109 2.642 1.00 80.06 88 VAL A N 1
ATOM 656 C CA . VAL A 1 88 ? -14.203 -1.178 2.909 1.00 80.06 88 VAL A CA 1
ATOM 657 C C . VAL A 1 88 ? -13.854 -1.921 4.200 1.00 80.06 88 VAL A C 1
ATOM 659 O O . VAL A 1 88 ? -14.741 -2.168 5.019 1.00 80.06 88 VAL A O 1
ATOM 662 N N . TYR A 1 89 ? -12.572 -2.222 4.421 1.00 74.50 89 TYR A N 1
ATOM 663 C CA . TYR A 1 89 ? -12.077 -2.868 5.634 1.00 74.50 89 TYR A CA 1
ATOM 664 C C . TYR A 1 89 ? -12.351 -2.021 6.880 1.00 74.50 89 TYR A C 1
ATOM 666 O O . TYR A 1 89 ? -12.814 -2.553 7.890 1.00 74.50 89 TYR A O 1
ATOM 674 N N . MET A 1 90 ? -12.167 -0.698 6.807 1.00 68.62 90 MET A N 1
ATOM 675 C CA . MET A 1 90 ? -12.575 0.190 7.894 1.00 68.62 90 MET A CA 1
ATOM 676 C C . MET A 1 90 ? -14.077 0.090 8.171 1.00 68.62 90 MET A C 1
ATOM 678 O O . MET A 1 90 ? -14.461 -0.165 9.311 1.00 68.62 90 MET A O 1
ATOM 682 N N . LYS A 1 91 ? -14.925 0.222 7.140 1.00 67.69 91 LYS A N 1
ATOM 683 C CA . LYS A 1 91 ? -16.392 0.202 7.288 1.00 67.69 91 LYS A CA 1
ATOM 684 C C . LYS A 1 91 ? -16.946 -1.124 7.825 1.00 67.69 91 LYS A C 1
ATOM 686 O O . LYS A 1 91 ? -17.926 -1.085 8.563 1.00 67.69 91 LYS A O 1
ATOM 691 N N . LYS A 1 92 ? -16.358 -2.269 7.453 1.00 68.12 92 LYS A N 1
AT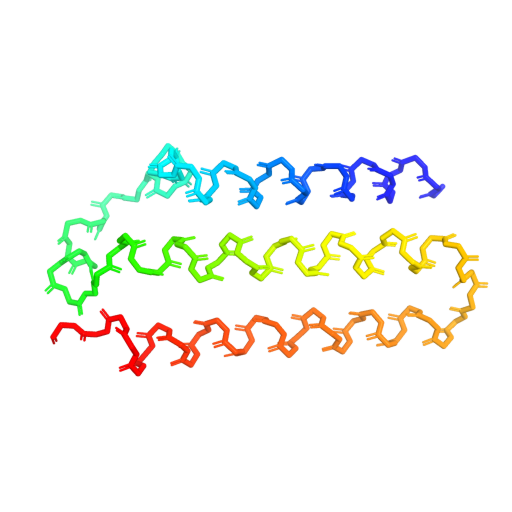OM 692 C CA . LYS A 1 92 ? -16.819 -3.608 7.870 1.00 68.12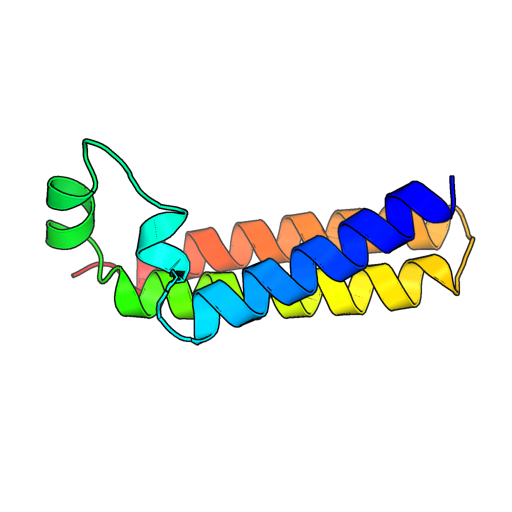 92 LYS A CA 1
ATOM 693 C C . LYS A 1 92 ? -16.174 -4.115 9.158 1.00 68.12 92 LYS A C 1
ATOM 695 O O . LYS A 1 92 ? -16.881 -4.634 10.009 1.00 68.12 92 LYS A O 1
ATOM 700 N N . CYS A 1 93 ? -14.850 -4.012 9.282 1.00 60.94 93 CYS A N 1
ATOM 701 C CA . CYS A 1 93 ? -14.094 -4.686 10.345 1.00 60.94 93 CYS A CA 1
ATOM 702 C C . CYS A 1 93 ? -13.660 -3.757 11.476 1.00 60.94 93 CYS A C 1
ATOM 704 O O . CYS A 1 93 ? -13.362 -4.234 12.572 1.00 60.94 93 CYS A O 1
ATOM 706 N N . CYS A 1 94 ? -13.562 -2.451 11.213 1.00 61.25 94 CYS A N 1
ATOM 707 C CA . CYS A 1 94 ? -13.107 -1.501 12.222 1.00 61.25 94 CYS A CA 1
ATOM 708 C C . CYS A 1 94 ? -14.259 -0.759 12.885 1.00 61.25 94 CYS A C 1
ATOM 710 O O . CYS A 1 94 ? -14.004 -0.121 13.893 1.00 61.25 94 CYS A O 1
ATOM 712 N N . LYS A 1 95 ? -15.484 -0.803 12.353 1.00 56.53 95 LYS A N 1
ATOM 713 C CA . LYS A 1 95 ? -16.639 -0.148 12.975 1.00 56.53 95 LYS A CA 1
ATOM 714 C C . LYS A 1 95 ? -16.937 -0.839 14.313 1.00 56.53 95 LYS A C 1
ATOM 716 O O . LYS A 1 95 ? -17.047 -2.063 14.335 1.00 56.53 95 LYS A O 1
ATOM 721 N N . LYS A 1 96 ? -16.962 -0.068 15.403 1.00 54.22 96 LYS A N 1
ATOM 722 C CA . LYS A 1 96 ? -17.362 -0.552 16.732 1.00 54.22 96 LYS A CA 1
ATOM 723 C C . LYS A 1 96 ? -18.861 -0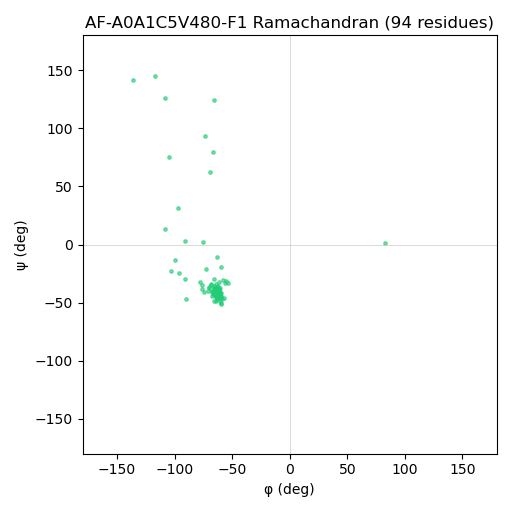.808 16.783 1.00 54.22 96 LYS A C 1
ATOM 725 O O . LYS A 1 96 ? -19.606 -0.028 16.145 1.00 54.22 96 LYS A O 1
#

Radius of gyration: 14.85 Å; Cα contacts (8 Å, |Δi|>4): 85; chains: 1; bounding box: 33×22×40 Å

pLDDT: mean 72.43, std 10.2, range [54.22, 87.81]

Nearest PDB structures (foldseek):
  7d3u-assembly1_G  TM=6.013E-01  e=1.099E+00  Dietzia sp. DQ12-45-1b
  5cwp-assembly1_A  TM=5.718E-01  e=5.614E+00  synthetic construct

Foldseek 3Di:
DLVVLVVLLVVLLVQLVCLLVVNCCVVCVDPCVVVCVVFFVSNQLSNLSSVLSNQLSVLSVVLSVVVDPVSVVVSVVSNVVSVVVSVVCRVPPTTD

Sequence (96 aa):
METFDLIITIGCLIVGFMMLTGRGDVLLNDKDAAQRNKLYDMKKAQKGYGVAFLVIGAASAVSMRVKTQMGFVIYLVVVIVSLAASVVYMKKCCKK